Protein AF-A0A0A6F856-F1 (afdb_monomer)

Foldseek 3Di:
DDDPDDDDDDQAAAAEDEQDDDDDVSVVVVVVNVVSNHPYDYDPVPPD

pLDDT: mean 87.7, std 13.71, range [47.59, 97.06]

Nearest PDB structures (foldseek):
  6p5z-assembly1_B  TM=9.737E-01  e=2.576E-02  Salmonella enterica subsp. enterica serovar Typhimurium
  6p7d-assembly1_B  TM=9.704E-01  e=2.767E-02  Salmonella enterica subsp. enterica serovar Typhimurium
  6veb-assembly1_B  TM=9.726E-01  e=3.192E-02  Salmonella enterica subsp. enterica
  6pr4-assembly1_B  TM=9.706E-01  e=5.267E-02  Salmonella enterica subsp. enterica serovar Typhimurium
  6pr4-assembly1_A  TM=9.761E-01  e=6.077E-02  Salmonella enterica subsp. enterica serovar Typhimurium

Sequence (48 aa):
MSLHSLPLFVRLAGRPVILLGEGEAADAKRRLLDRAGAHVVTDEAAIA

Secondary structure (DSSP, 8-state):
---SS-------TT-EEE----SHHHHHHHHHHHHTT-EEE-STT---

Radius of gyration: 13.19 Å; Cα contacts (8 Å, |Δi|>4): 48; chains: 1; bounding box: 29×24×34 Å

Structure (mmCIF, N/CA/C/O backbone):
data_AF-A0A0A6F856-F1
#
_entry.id   AF-A0A0A6F856-F1
#
loop_
_atom_site.group_PDB
_atom_site.id
_atom_site.type_symbol
_ato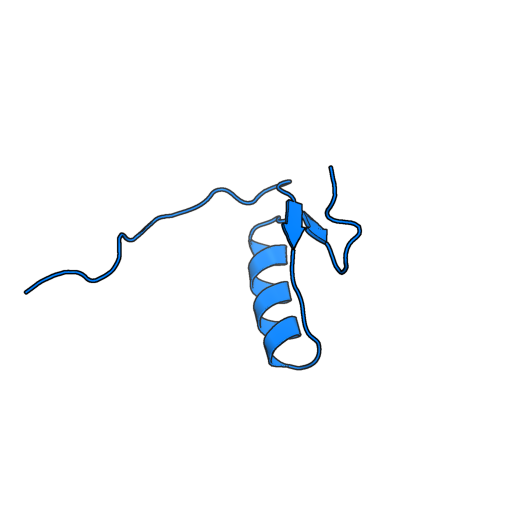m_site.label_atom_id
_atom_site.label_alt_id
_atom_site.label_comp_id
_atom_site.label_asym_id
_atom_site.label_entity_id
_atom_site.label_seq_id
_atom_site.pdbx_PDB_ins_code
_atom_site.Cartn_x
_atom_site.Cartn_y
_atom_site.Cartn_z
_atom_site.occupancy
_atom_site.B_iso_or_equiv
_atom_site.auth_seq_id
_atom_site.auth_comp_id
_atom_site.auth_asym_id
_atom_site.auth_atom_id
_atom_site.pdbx_PDB_model_num
ATOM 1 N N . MET A 1 1 ? 15.695 16.991 24.027 1.00 69.50 1 MET A N 1
ATOM 2 C CA . MET A 1 1 ? 15.628 16.072 22.871 1.00 69.50 1 MET A CA 1
ATOM 3 C C . MET A 1 1 ? 14.201 16.092 22.359 1.00 69.50 1 MET A C 1
ATOM 5 O O . MET A 1 1 ? 13.310 15.801 23.144 1.00 69.50 1 MET A O 1
ATOM 9 N N . SER A 1 2 ? 13.971 16.529 21.122 1.00 74.44 2 SER A N 1
ATOM 10 C CA . SER A 1 2 ? 12.628 16.534 20.530 1.00 74.44 2 SER A CA 1
ATOM 11 C C . SER A 1 2 ? 12.464 15.295 19.654 1.00 74.44 2 SER A C 1
ATOM 13 O O . SER A 1 2 ? 13.348 14.988 18.856 1.00 74.44 2 SER A O 1
ATOM 15 N N . LEU A 1 3 ? 11.356 14.574 19.816 1.00 77.00 3 LEU A N 1
ATOM 16 C CA . LEU A 1 3 ? 10.938 13.547 18.868 1.00 77.00 3 LEU A CA 1
ATOM 17 C C . LEU A 1 3 ? 10.319 14.257 17.660 1.00 77.00 3 LEU A C 1
ATOM 19 O O . LEU A 1 3 ? 9.234 14.821 17.754 1.00 77.00 3 LEU A O 1
ATOM 23 N N . HIS A 1 4 ? 11.010 14.228 16.520 1.00 86.38 4 HIS A N 1
ATOM 24 C CA . HIS A 1 4 ? 10.567 14.869 15.272 1.00 86.38 4 HIS A CA 1
ATOM 25 C C . HIS A 1 4 ? 9.380 14.159 14.592 1.00 86.38 4 HIS A C 1
ATOM 27 O O . HIS A 1 4 ? 8.963 14.555 13.508 1.00 86.38 4 HIS A O 1
ATOM 33 N N . SER A 1 5 ? 8.851 13.091 15.194 1.00 88.69 5 SER A N 1
ATOM 34 C CA . SER A 1 5 ? 7.700 12.348 14.684 1.00 88.69 5 SER A CA 1
ATOM 35 C C . SER A 1 5 ? 6.918 11.674 15.811 1.00 88.69 5 SER A C 1
ATOM 37 O O . SER A 1 5 ? 7.464 11.360 16.871 1.00 88.69 5 SER A O 1
ATOM 39 N N . LEU A 1 6 ? 5.627 11.450 15.558 1.00 90.44 6 LEU A N 1
ATOM 40 C CA . LEU A 1 6 ? 4.729 10.696 16.425 1.00 90.44 6 LEU A CA 1
ATOM 41 C C . LEU A 1 6 ? 4.628 9.250 15.907 1.00 90.44 6 LEU A C 1
ATOM 43 O O . LEU A 1 6 ? 4.148 9.055 14.788 1.00 90.44 6 LEU A O 1
ATOM 47 N N . PRO A 1 7 ? 5.050 8.230 16.675 1.00 91.69 7 PRO A N 1
ATOM 48 C CA . PRO A 1 7 ? 4.875 6.841 16.269 1.00 91.69 7 PRO A CA 1
ATOM 49 C C . PRO A 1 7 ? 3.393 6.451 16.326 1.00 91.69 7 PRO A C 1
ATOM 51 O O . PRO A 1 7 ? 2.746 6.589 17.363 1.00 91.69 7 PRO A O 1
ATOM 54 N N . LEU A 1 8 ? 2.861 5.945 15.213 1.00 92.75 8 LEU A N 1
ATOM 55 C CA . LEU A 1 8 ? 1.468 5.520 15.086 1.00 92.75 8 LEU 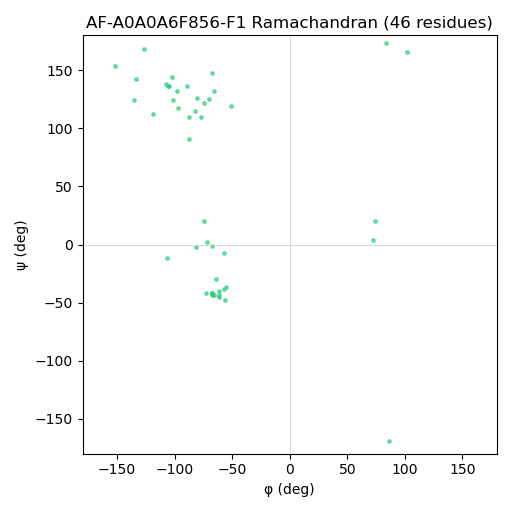A CA 1
ATOM 56 C C . LEU A 1 8 ? 1.376 4.151 14.409 1.00 92.75 8 LEU A C 1
ATOM 58 O O . LEU A 1 8 ? 2.090 3.873 13.447 1.00 92.75 8 LEU A O 1
ATOM 62 N N . PHE A 1 9 ? 0.429 3.333 14.869 1.00 94.50 9 PHE A N 1
ATOM 63 C CA . PHE A 1 9 ? -0.019 2.138 14.157 1.00 94.50 9 PHE A CA 1
ATOM 64 C C . PHE A 1 9 ? -1.341 2.437 13.455 1.00 94.50 9 PHE A C 1
ATOM 66 O O . PHE A 1 9 ? -2.315 2.847 14.084 1.00 94.50 9 PHE A O 1
ATOM 73 N N . VAL A 1 10 ? -1.386 2.217 12.144 1.00 92.75 10 VAL A N 1
ATOM 74 C CA . VAL A 1 10 ? -2.579 2.440 11.324 1.00 92.75 10 VAL A CA 1
ATOM 75 C C . VAL A 1 10 ? -3.229 1.110 10.957 1.00 92.75 10 VAL A C 1
ATOM 77 O O . VAL A 1 10 ? -2.556 0.160 10.565 1.00 92.75 10 VAL A O 1
ATOM 80 N N . ARG A 1 11 ? -4.560 1.035 11.053 1.00 95.62 11 ARG A N 1
AT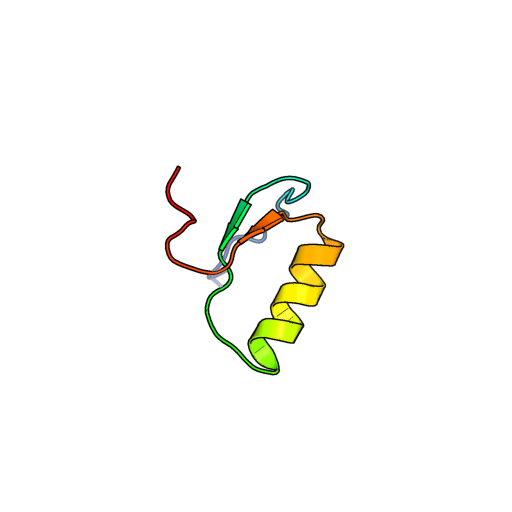OM 81 C CA . ARG A 1 11 ? -5.329 -0.092 10.504 1.00 95.62 11 ARG A CA 1
ATOM 82 C C . ARG A 1 11 ? -5.541 0.158 9.016 1.00 95.62 11 ARG A C 1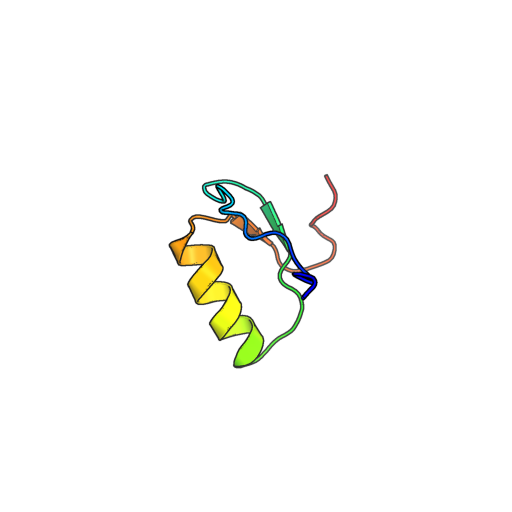
ATOM 84 O O . ARG A 1 11 ? -6.204 1.136 8.675 1.00 95.62 11 ARG A O 1
ATOM 91 N N . LEU A 1 12 ? -4.965 -0.687 8.160 1.00 96.06 12 LEU A N 1
ATOM 92 C CA . LEU A 1 12 ? -5.033 -0.548 6.698 1.00 96.06 12 LEU A CA 1
ATOM 93 C C . LEU A 1 12 ? -5.950 -1.564 6.011 1.00 96.06 12 LEU A C 1
ATOM 95 O O . LEU A 1 12 ? -6.285 -1.355 4.853 1.00 96.06 12 LEU A O 1
ATOM 99 N N . ALA A 1 13 ? -6.404 -2.605 6.713 1.00 97.06 13 ALA A N 1
ATOM 100 C CA . ALA A 1 13 ? -7.277 -3.633 6.149 1.00 97.06 13 ALA A CA 1
ATOM 101 C C . ALA A 1 13 ? -8.505 -3.027 5.436 1.00 97.06 13 ALA A C 1
ATOM 103 O O . ALA A 1 13 ? -9.298 -2.320 6.061 1.00 97.06 13 ALA A O 1
ATOM 104 N N . GLY A 1 14 ? -8.636 -3.290 4.132 1.00 94.56 14 GLY A N 1
ATOM 105 C CA . GLY A 1 14 ? -9.720 -2.810 3.268 1.00 94.56 14 GLY A CA 1
ATOM 106 C C . GLY A 1 14 ? -9.674 -1.317 2.925 1.00 94.56 14 GLY A C 1
ATOM 107 O O . GLY A 1 14 ? -10.591 -0.819 2.276 1.00 94.56 14 GLY A O 1
ATOM 108 N N . ARG A 1 15 ? -8.644 -0.577 3.356 1.00 95.06 15 ARG A N 1
ATOM 109 C CA . ARG A 1 15 ? -8.544 0.866 3.101 1.00 95.06 15 ARG A CA 1
ATOM 110 C C . ARG A 1 15 ? -7.826 1.144 1.781 1.00 95.06 15 ARG A C 1
ATOM 112 O O . ARG A 1 15 ? -6.777 0.538 1.554 1.00 95.06 15 ARG A O 1
ATOM 119 N N . PRO A 1 16 ? -8.332 2.079 0.955 1.00 93.88 16 PRO A N 1
ATOM 120 C CA . PRO A 1 16 ? -7.641 2.490 -0.258 1.00 93.88 16 PRO A CA 1
ATOM 121 C C . PRO A 1 16 ? -6.322 3.189 0.090 1.00 93.88 16 PRO A C 1
ATOM 123 O O . PRO A 1 16 ? -6.286 4.066 0.958 1.00 93.88 16 PRO A O 1
ATOM 126 N N . VAL A 1 17 ? -5.239 2.792 -0.578 1.00 93.94 17 VAL A N 1
ATOM 127 C CA . VAL A 1 17 ? -3.910 3.406 -0.454 1.00 93.94 17 VAL A CA 1
ATOM 128 C C . VAL A 1 17 ? -3.319 3.594 -1.842 1.00 93.94 17 VAL A C 1
ATOM 130 O O . VAL A 1 17 ? -3.165 2.630 -2.585 1.00 93.94 17 VAL A O 1
ATOM 133 N N . ILE A 1 18 ? -2.948 4.826 -2.177 1.00 93.69 18 ILE A N 1
ATOM 134 C CA . ILE A 1 18 ? -2.303 5.143 -3.452 1.00 93.69 18 ILE A CA 1
ATOM 135 C C . ILE A 1 18 ? -0.818 4.799 -3.354 1.00 93.69 18 ILE A C 1
ATOM 137 O O . ILE A 1 18 ? -0.127 5.287 -2.456 1.00 93.69 18 ILE A O 1
ATOM 141 N N . LEU A 1 19 ? -0.321 3.989 -4.287 1.00 92.62 19 LEU A N 1
ATOM 142 C CA . LEU A 1 19 ? 1.108 3.740 -4.453 1.00 92.62 19 LEU A CA 1
ATOM 143 C C . LEU A 1 19 ? 1.537 4.190 -5.849 1.00 92.62 19 LEU A C 1
ATOM 145 O O . LEU A 1 19 ? 1.149 3.584 -6.845 1.00 92.62 19 LEU A O 1
ATOM 149 N N . LEU A 1 20 ? 2.344 5.250 -5.898 1.00 92.38 20 LEU A N 1
ATOM 150 C CA . LEU A 1 20 ? 2.877 5.820 -7.134 1.00 92.38 20 LEU A CA 1
ATOM 151 C C . LEU A 1 20 ? 4.337 5.411 -7.338 1.00 92.38 20 LEU A C 1
ATOM 153 O O . LEU A 1 20 ? 5.113 5.358 -6.381 1.00 92.38 20 LEU A O 1
ATOM 157 N N . GLY A 1 21 ? 4.703 5.193 -8.598 1.00 89.94 21 GLY A N 1
ATOM 158 C CA . GLY A 1 21 ? 6.046 4.799 -9.014 1.00 89.94 21 GLY A CA 1
ATOM 159 C C . GLY A 1 21 ? 6.173 3.310 -9.332 1.00 89.94 21 GLY A C 1
ATOM 160 O O . GLY A 1 21 ? 5.311 2.499 -8.996 1.00 89.94 21 GLY A O 1
ATOM 161 N N . GLU A 1 22 ? 7.280 2.969 -9.987 1.00 89.81 22 GLU A N 1
ATOM 162 C CA . GLU A 1 22 ? 7.588 1.627 -10.487 1.00 89.81 22 GLU A CA 1
ATOM 163 C C . GLU A 1 22 ? 8.963 1.146 -9.998 1.00 89.81 22 GLU A C 1
ATOM 165 O O . GLU A 1 22 ? 9.767 1.917 -9.463 1.00 89.81 22 GLU A O 1
ATOM 170 N N . GLY A 1 23 ? 9.237 -0.146 -10.189 1.00 94.50 23 GLY A N 1
ATOM 171 C CA . GLY A 1 23 ? 10.512 -0.778 -9.857 1.00 94.50 23 GLY A CA 1
ATOM 172 C C . GLY A 1 23 ? 10.618 -1.259 -8.408 1.00 94.50 23 GLY A C 1
ATOM 173 O O . GLY A 1 23 ? 9.650 -1.290 -7.647 1.00 94.50 23 GLY A O 1
ATOM 174 N N . GLU A 1 24 ? 11.837 -1.626 -8.011 1.00 97.06 24 GLU A N 1
ATOM 175 C CA . GLU A 1 24 ? 12.103 -2.380 -6.778 1.00 97.06 24 GLU A CA 1
ATOM 176 C C . GLU A 1 24 ? 11.573 -1.695 -5.505 1.00 97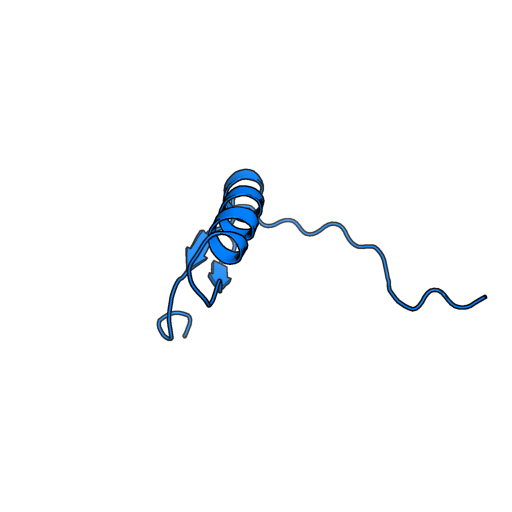.06 24 GLU A C 1
ATOM 178 O O . GLU A 1 24 ? 11.040 -2.350 -4.603 1.00 97.06 24 GLU A O 1
ATOM 183 N N . ALA A 1 25 ? 11.683 -0.366 -5.430 1.00 95.06 25 ALA A N 1
ATOM 184 C CA . ALA A 1 25 ? 11.204 0.405 -4.288 1.00 95.06 25 ALA A CA 1
ATOM 185 C C . ALA A 1 25 ? 9.671 0.375 -4.171 1.00 95.06 25 ALA A C 1
ATOM 187 O O . ALA A 1 25 ? 9.140 0.211 -3.066 1.00 95.06 25 ALA A O 1
ATOM 188 N N . ALA A 1 26 ? 8.961 0.495 -5.297 1.00 94.69 26 ALA A N 1
ATOM 189 C CA . ALA A 1 26 ? 7.507 0.397 -5.338 1.00 94.69 26 ALA A CA 1
ATOM 190 C C . ALA A 1 26 ? 7.059 -1.020 -4.956 1.00 94.69 26 ALA A C 1
ATOM 192 O O . ALA A 1 26 ? 6.195 -1.180 -4.092 1.00 94.69 26 ALA A O 1
ATOM 193 N N . ASP A 1 27 ? 7.727 -2.047 -5.481 1.00 95.06 27 ASP A N 1
ATOM 194 C CA . ASP A 1 27 ? 7.441 -3.443 -5.144 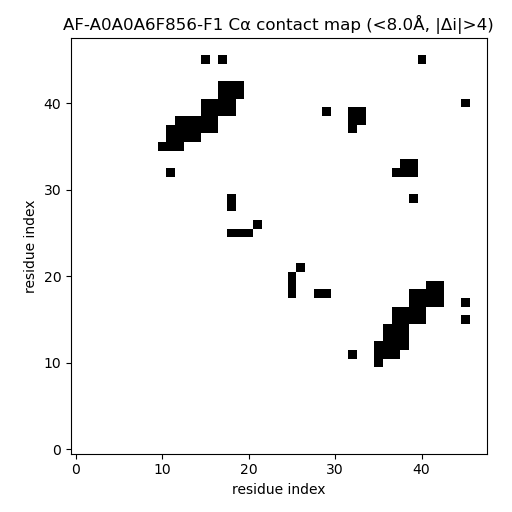1.00 95.06 27 ASP A CA 1
ATOM 195 C C . ASP A 1 27 ? 7.655 -3.730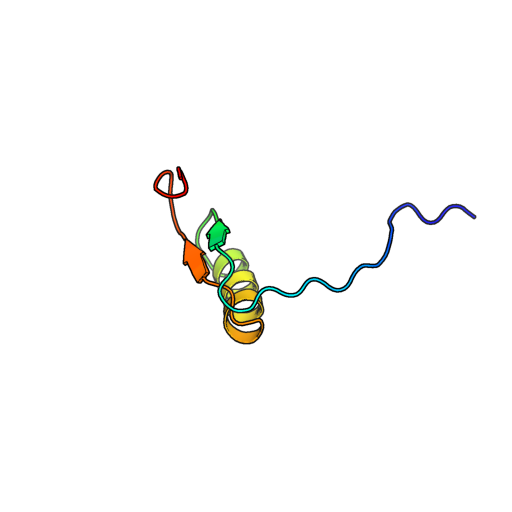 -3.654 1.00 95.06 27 ASP A C 1
ATOM 197 O O . ASP A 1 27 ? 6.859 -4.428 -3.019 1.00 95.06 27 ASP A O 1
ATOM 201 N N . ALA A 1 28 ? 8.708 -3.165 -3.056 1.00 97.06 28 ALA A N 1
ATOM 202 C CA . ALA A 1 28 ? 8.954 -3.281 -1.624 1.00 97.06 28 ALA A CA 1
ATOM 203 C C . ALA A 1 28 ? 7.820 -2.669 -0.794 1.00 97.06 28 ALA A C 1
ATOM 205 O O . ALA A 1 28 ? 7.365 -3.286 0.172 1.00 97.06 28 ALA A O 1
ATOM 206 N N . LYS A 1 29 ? 7.329 -1.486 -1.179 1.00 95.12 29 LYS A N 1
ATOM 207 C CA . LYS A 1 29 ? 6.192 -0.840 -0.510 1.00 95.12 29 LYS A CA 1
ATOM 208 C C . LYS A 1 29 ? 4.895 -1.615 -0.717 1.00 95.12 29 LYS A C 1
ATOM 210 O O . LYS A 1 29 ? 4.176 -1.824 0.260 1.00 95.12 29 LYS A O 1
ATOM 215 N N . ARG A 1 30 ? 4.641 -2.110 -1.929 1.00 95.62 30 ARG A N 1
ATOM 216 C CA . ARG A 1 30 ? 3.477 -2.947 -2.247 1.00 95.62 30 ARG A CA 1
ATOM 217 C C . ARG A 1 30 ? 3.415 -4.177 -1.345 1.00 95.62 30 ARG A C 1
ATOM 219 O O . ARG A 1 30 ? 2.411 -4.373 -0.673 1.00 95.62 30 ARG A O 1
ATOM 226 N N . ARG A 1 31 ? 4.528 -4.905 -1.182 1.00 96.75 31 ARG A N 1
ATOM 227 C CA . ARG A 1 31 ? 4.598 -6.063 -0.267 1.00 96.75 31 ARG A CA 1
ATOM 228 C C . ARG A 1 31 ? 4.202 -5.729 1.175 1.00 96.75 31 ARG A C 1
ATOM 230 O O . ARG A 1 31 ? 3.617 -6.572 1.849 1.00 96.75 31 ARG A O 1
ATOM 237 N N . LEU A 1 32 ? 4.543 -4.540 1.677 1.00 96.75 32 LEU A N 1
ATOM 238 C CA . LEU A 1 32 ? 4.161 -4.122 3.032 1.00 96.75 32 LEU A CA 1
ATOM 239 C C . LEU A 1 32 ? 2.668 -3.787 3.123 1.00 96.75 32 LEU A C 1
ATOM 241 O O . LEU A 1 32 ? 2.019 -4.166 4.096 1.00 96.75 32 LEU A O 1
ATOM 245 N N . LEU A 1 33 ? 2.135 -3.097 2.115 1.00 95.94 33 LEU A N 1
ATOM 246 C CA . LEU A 1 33 ? 0.730 -2.701 2.047 1.00 95.94 33 LEU A CA 1
ATOM 247 C C . LEU A 1 33 ? -0.197 -3.913 1.885 1.00 95.94 33 LEU A C 1
ATOM 249 O O . LEU A 1 33 ? -1.181 -4.017 2.618 1.00 95.94 33 LEU A O 1
ATOM 253 N N . ASP A 1 34 ? 0.168 -4.865 1.025 1.00 95.31 34 ASP A N 1
ATOM 254 C CA . ASP A 1 34 ? -0.585 -6.107 0.813 1.00 95.31 34 ASP A CA 1
ATOM 255 C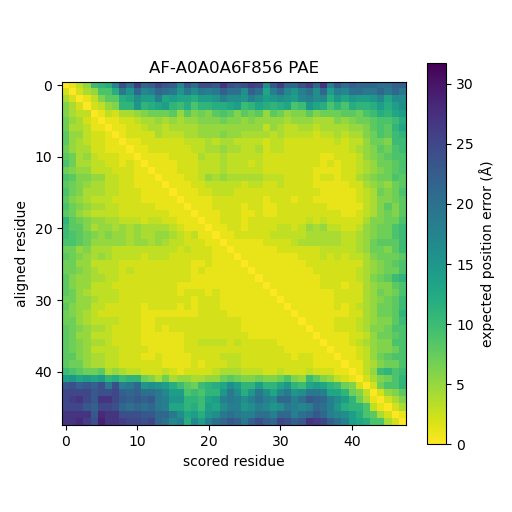 C . ASP A 1 34 ? -0.658 -6.932 2.102 1.00 95.31 34 ASP A C 1
ATOM 257 O O . ASP A 1 34 ? -1.728 -7.380 2.513 1.00 95.31 34 ASP A O 1
ATOM 261 N N . ARG A 1 35 ? 0.471 -7.067 2.814 1.00 96.94 35 ARG A N 1
ATOM 262 C CA . ARG A 1 35 ? 0.517 -7.747 4.122 1.00 96.94 35 ARG A CA 1
ATOM 263 C C . ARG A 1 35 ? -0.311 -7.032 5.187 1.00 96.94 35 ARG A C 1
ATOM 265 O O . ARG A 1 35 ? -0.810 -7.681 6.101 1.00 96.94 35 ARG A O 1
ATOM 272 N N . ALA A 1 36 ? -0.457 -5.713 5.080 1.00 97.06 36 ALA A N 1
ATOM 273 C CA . ALA A 1 36 ? -1.316 -4.921 5.954 1.00 97.06 36 ALA A CA 1
ATOM 274 C C . ALA A 1 36 ? -2.805 -4.965 5.543 1.00 97.06 36 ALA A C 1
ATOM 276 O O . ALA A 1 36 ? -3.643 -4.373 6.229 1.00 97.06 36 ALA A O 1
ATOM 277 N N . GLY A 1 37 ? -3.139 -5.661 4.448 1.00 96.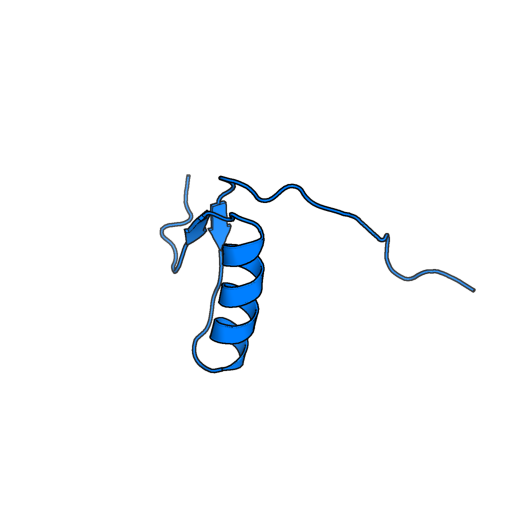56 37 GLY A N 1
ATOM 278 C CA . GLY A 1 37 ? -4.493 -5.796 3.912 1.00 96.56 37 GLY A CA 1
ATOM 279 C C . GLY A 1 37 ? -5.017 -4.536 3.222 1.00 96.56 37 GLY A C 1
ATOM 280 O O . GLY A 1 37 ? -6.232 -4.370 3.119 1.00 96.56 37 GLY A O 1
ATOM 281 N N . ALA A 1 38 ? -4.137 -3.624 2.810 1.00 96.56 38 ALA A N 1
ATOM 282 C CA . ALA A 1 38 ? -4.539 -2.407 2.117 1.00 96.56 38 ALA A CA 1
ATOM 283 C C . ALA A 1 38 ? -5.112 -2.717 0.727 1.00 96.56 38 ALA A C 1
ATOM 285 O O . ALA A 1 38 ? -4.660 -3.635 0.046 1.00 96.56 38 ALA A O 1
ATOM 286 N N . HIS A 1 39 ? -6.066 -1.905 0.279 1.00 94.81 39 HIS A N 1
ATOM 287 C CA . HIS A 1 39 ? -6.502 -1.890 -1.112 1.00 94.81 39 HIS A CA 1
ATOM 288 C C . HIS A 1 39 ? -5.595 -0.928 -1.889 1.00 94.81 39 HIS A C 1
ATOM 290 O O . HIS A 1 39 ? -5.827 0.282 -1.911 1.00 94.81 39 HIS A O 1
ATOM 296 N N . VAL A 1 40 ? -4.500 -1.452 -2.444 1.00 92.56 40 VAL A N 1
ATOM 297 C CA . VAL A 1 40 ? -3.519 -0.632 -3.165 1.00 92.56 40 VAL A CA 1
ATOM 298 C C . VAL A 1 40 ? -4.081 -0.232 -4.525 1.00 92.56 40 VAL A C 1
ATOM 300 O O . VAL A 1 40 ? -4.392 -1.092 -5.345 1.00 92.56 40 VAL A O 1
ATOM 303 N N . VAL A 1 41 ? -4.171 1.073 -4.770 1.00 90.69 41 VAL A N 1
ATOM 304 C CA . VAL A 1 41 ? -4.589 1.648 -6.051 1.00 90.69 41 VAL A CA 1
ATOM 305 C C . VAL A 1 41 ? -3.385 2.267 -6.757 1.00 90.69 41 VAL A C 1
ATOM 307 O O . VAL A 1 41 ? -2.534 2.910 -6.133 1.00 90.69 41 VAL A O 1
ATOM 310 N N . THR A 1 42 ? -3.299 2.040 -8.063 1.00 79.12 42 THR A N 1
ATOM 311 C CA . THR A 1 42 ? -2.334 2.678 -8.961 1.00 79.12 42 THR A CA 1
ATOM 312 C C . THR A 1 42 ? -3.078 3.711 -9.792 1.00 79.12 42 THR A C 1
ATOM 314 O O . THR A 1 42 ? -4.144 3.383 -10.307 1.00 79.12 42 THR A O 1
ATOM 317 N N . ASP A 1 43 ? -2.489 4.898 -9.958 1.00 71.19 43 ASP A N 1
ATOM 318 C CA . ASP A 1 43 ? -2.962 5.981 -10.839 1.00 71.19 43 ASP A CA 1
ATOM 319 C C . ASP A 1 43 ? -4.047 6.934 -10.271 1.00 71.19 43 ASP A C 1
ATOM 321 O O . ASP A 1 43 ? -4.577 6.751 -9.170 1.00 71.19 43 ASP A O 1
ATOM 325 N N . GLU A 1 44 ? -4.356 7.979 -11.047 1.00 57.47 44 GLU A N 1
ATOM 326 C CA . GLU A 1 44 ? -5.342 9.054 -10.825 1.00 57.47 44 GLU A CA 1
ATOM 327 C C . GLU A 1 44 ? -6.780 8.550 -10.597 1.00 57.47 44 GLU A C 1
ATOM 329 O O . GLU A 1 44 ? -7.644 9.310 -10.171 1.00 57.47 44 GLU A O 1
ATOM 334 N N . ALA A 1 45 ? -7.043 7.250 -10.770 1.00 51.78 45 ALA A N 1
ATOM 335 C CA . ALA A 1 45 ? -8.300 6.591 -10.403 1.00 51.78 45 ALA A CA 1
ATOM 336 C C . ALA A 1 45 ? -8.558 6.530 -8.880 1.00 51.78 45 ALA A C 1
ATOM 338 O O . ALA A 1 45 ? -9.603 6.050 -8.445 1.00 51.78 45 ALA A O 1
ATOM 339 N N . ALA A 1 46 ? -7.645 7.045 -8.053 1.00 54.34 46 ALA A N 1
ATOM 340 C CA . ALA A 1 46 ? -7.856 7.258 -6.622 1.00 54.34 46 ALA A CA 1
ATOM 341 C C . ALA A 1 46 ? -8.773 8.455 -6.285 1.00 54.34 46 ALA A C 1
ATOM 343 O O . ALA A 1 46 ? -8.725 8.982 -5.171 1.00 54.34 46 ALA A O 1
ATOM 344 N N . ILE A 1 47 ? -9.585 8.901 -7.241 1.00 47.59 47 ILE A N 1
ATOM 345 C CA . ILE A 1 47 ? -10.632 9.894 -7.028 1.00 47.59 47 ILE A CA 1
ATOM 346 C C . ILE A 1 47 ? -11.887 9.134 -6.589 1.00 47.59 47 ILE A C 1
ATOM 348 O O . ILE A 1 47 ? -12.490 8.403 -7.375 1.00 47.59 47 ILE A O 1
ATOM 352 N N . ALA A 1 48 ? -12.246 9.296 -5.316 1.00 51.34 48 ALA A N 1
ATOM 353 C CA . ALA A 1 48 ? -13.609 9.090 -4.836 1.00 51.34 48 ALA A CA 1
ATOM 354 C C . ALA A 1 48 ? -14.338 10.436 -4.840 1.00 51.34 48 ALA A C 1
ATOM 356 O O . ALA A 1 48 ? -13.699 11.434 -4.429 1.00 51.34 48 ALA A O 1
#

Solvent-accessible surface area (backbone atoms only — not comparable to full-atom values): 3236 Å² total; per-residue (Å²): 137,80,78,95,67,80,92,78,87,81,91,34,64,77,36,83,40,82,56,80,76,75,59,74,69,35,54,56,51,46,58,54,39,53,74,46,39,32,40,75,42,68,68,86,77,77,67,130

Mean predicted aligned error: 5.93 Å